Protein AF-A0A809R9C4-F1 (afdb_monomer_lite)

Sequence (124 aa):
MMNPLTDNLGLALQAAPTVAKLKKTTSDLEGVFVKDLISVMRRSIPKTGFGQGYGTEIYDDLFNQAIADSVAKRGTFGFGSMLFRQLAPSAFAQEVQRLAQEATASKTSPSTSDPLNLTPKDNS

Secondary structure (DSSP, 8-state):
---HHHHHHHHHHHHHHHHHHHHHHHHHHHHHHHHHHHHHHHHTS---SSS-SHHHHHHHHHHHHHHHHHHHHHTTTSHHHHHHHHHHHHHHHHHHHHHHHHHHHTT-----------------

pLDDT: mean 77.37, std 16.86, range [38.25, 94.81]

Foldseek 3Di:
DDDPVVVLVVLLVVLVVVLVVLLLVLLLVQLVVQLVVVVVVVVPDDDDVPDDDPVNVVVSNVVSNVSSVVCSVPVVPCRSVVVSVVCSVVSSVVSSVVVVVVVVVVVPDDPDDDDDDDDDDDDD

Radius of gyration: 29.04 Å; chains: 1; bounding box: 50×20×108 Å

Structure (mmCIF, N/CA/C/O backbone):
data_AF-A0A809R9C4-F1
#
_entry.id   AF-A0A809R9C4-F1
#
loop_
_atom_site.group_PDB
_atom_site.id
_atom_site.type_symbol
_atom_site.label_atom_id
_atom_site.label_alt_id
_atom_site.label_comp_id
_atom_site.label_asym_id
_atom_site.label_entity_id
_atom_site.label_seq_id
_atom_site.pdbx_PDB_ins_code
_atom_site.Cartn_x
_atom_site.Cartn_y
_atom_site.Cartn_z
_atom_site.occupancy
_atom_site.B_iso_or_equiv
_atom_site.auth_seq_id
_atom_site.auth_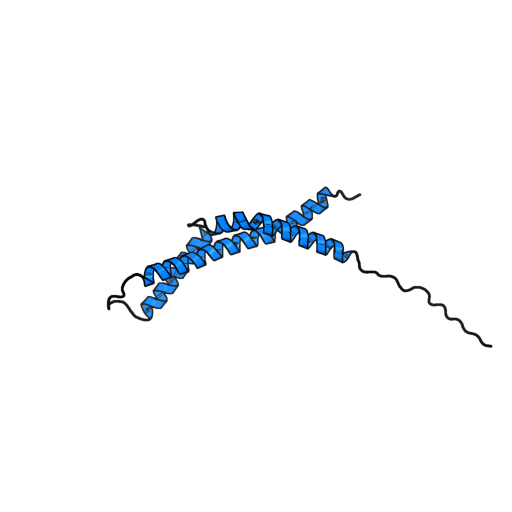comp_id
_atom_site.auth_asym_id
_atom_site.auth_atom_id
_atom_site.pdbx_PDB_model_num
ATOM 1 N N . MET A 1 1 ? -25.981 6.556 37.763 1.00 45.97 1 MET A N 1
ATOM 2 C CA . MET A 1 1 ? -25.897 5.211 37.157 1.00 45.97 1 MET A CA 1
ATOM 3 C C . MET A 1 1 ? -25.511 5.417 35.700 1.00 45.97 1 MET A C 1
ATOM 5 O O . MET A 1 1 ? -26.304 5.990 34.966 1.00 45.97 1 MET A O 1
ATOM 9 N N . MET A 1 2 ? -24.260 5.127 35.332 1.00 48.81 2 MET A N 1
ATOM 10 C CA . MET A 1 2 ? -23.735 5.369 33.979 1.00 48.81 2 MET A CA 1
ATOM 11 C C . MET A 1 2 ? -24.263 4.282 33.035 1.00 48.81 2 MET A C 1
ATOM 13 O O . MET A 1 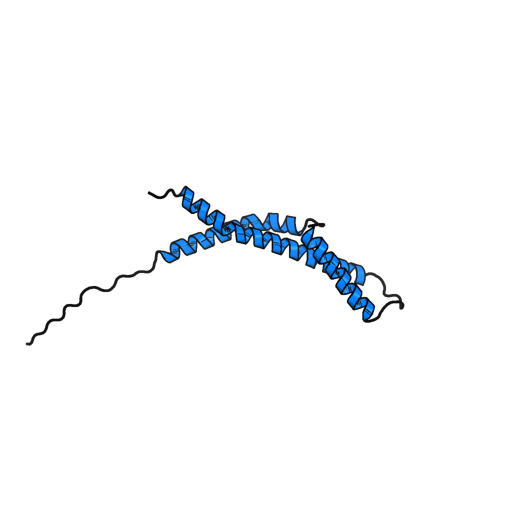2 ? -24.302 3.111 33.408 1.00 48.81 2 MET A O 1
ATOM 17 N N . ASN A 1 3 ? -24.728 4.673 31.852 1.00 55.22 3 ASN A N 1
ATOM 18 C CA . ASN A 1 3 ? -25.428 3.795 30.920 1.00 55.22 3 ASN A CA 1
ATOM 19 C C . ASN A 1 3 ? -24.400 2.948 30.135 1.00 55.22 3 ASN A C 1
ATOM 21 O O . ASN A 1 3 ? -23.495 3.530 29.543 1.00 55.22 3 ASN A O 1
ATOM 25 N N . PRO A 1 4 ? -24.525 1.613 30.025 1.00 60.38 4 PRO A N 1
ATOM 26 C CA . PRO A 1 4 ? -23.564 0.786 29.275 1.00 60.38 4 PRO A CA 1
ATOM 27 C C . PRO A 1 4 ? -23.474 1.157 27.783 1.00 60.38 4 PRO A C 1
ATOM 29 O O . PRO A 1 4 ? -22.505 0.832 27.104 1.00 60.38 4 PRO A O 1
ATOM 32 N N . LEU A 1 5 ? -24.467 1.879 27.256 1.00 54.28 5 LEU A N 1
ATOM 33 C CA . LEU A 1 5 ? -24.463 2.403 25.890 1.00 54.28 5 LEU A CA 1
ATOM 34 C C . LEU A 1 5 ? -23.403 3.498 25.665 1.00 54.28 5 LEU A C 1
ATOM 36 O O . LEU A 1 5 ? -22.880 3.589 24.557 1.00 54.28 5 LEU A O 1
ATOM 40 N N . THR A 1 6 ? -23.051 4.300 26.681 1.00 59.59 6 THR A N 1
ATOM 41 C CA . THR A 1 6 ? -22.035 5.363 26.533 1.00 59.59 6 THR A CA 1
ATOM 42 C C . THR A 1 6 ? -20.609 4.816 26.550 1.00 59.59 6 THR A C 1
ATOM 44 O O . THR A 1 6 ? -19.762 5.322 25.816 1.00 59.59 6 THR A O 1
ATOM 47 N N . ASP A 1 7 ? -20.356 3.742 27.300 1.00 63.75 7 ASP A N 1
ATOM 48 C CA . ASP A 1 7 ? -19.023 3.131 27.395 1.00 63.75 7 ASP A CA 1
ATOM 49 C C . ASP A 1 7 ? -18.632 2.419 26.088 1.00 63.75 7 ASP A C 1
ATOM 51 O O . ASP A 1 7 ? -17.511 2.562 25.600 1.00 63.75 7 ASP A O 1
ATOM 55 N N . ASN A 1 8 ? -19.586 1.736 25.447 1.00 62.72 8 ASN A N 1
ATOM 56 C CA . ASN A 1 8 ? -19.356 1.059 24.166 1.00 62.72 8 ASN A CA 1
ATOM 57 C C . ASN A 1 8 ? -19.108 2.044 23.007 1.00 62.72 8 ASN A C 1
ATOM 59 O O . ASN A 1 8 ? -18.282 1.785 22.130 1.00 62.72 8 ASN A O 1
ATOM 63 N N . LEU A 1 9 ? -19.793 3.193 23.011 1.00 71.75 9 LEU A N 1
ATOM 64 C CA . LEU A 1 9 ? -19.592 4.263 22.026 1.00 71.75 9 LEU A CA 1
ATOM 65 C C . LEU A 1 9 ? -18.221 4.937 22.182 1.00 71.75 9 LEU A C 1
ATOM 67 O O . LEU A 1 9 ? -17.577 5.239 21.178 1.00 71.75 9 LEU A O 1
ATOM 71 N N . GLY A 1 10 ? -17.752 5.125 23.421 1.00 78.38 10 GLY A N 1
ATOM 72 C CA . GLY A 1 10 ? -16.423 5.671 23.708 1.00 78.38 10 GLY A CA 1
ATOM 73 C C . GLY A 1 10 ? -15.290 4.777 23.198 1.00 78.38 10 GLY A C 1
ATOM 74 O O . GLY A 1 10 ? -14.383 5.261 22.520 1.00 78.38 10 GLY A O 1
ATOM 75 N N . LEU A 1 11 ? -15.381 3.463 23.437 1.00 77.94 11 LEU A N 1
ATOM 76 C CA . LEU A 1 11 ? -14.400 2.490 22.937 1.00 77.94 11 LEU A CA 1
ATOM 77 C C . LEU A 1 11 ? -14.381 2.420 21.403 1.00 77.94 11 LEU A C 1
ATOM 79 O O . LEU A 1 11 ? -13.309 2.389 20.797 1.00 77.94 11 LEU A O 1
ATOM 83 N N . ALA A 1 12 ? -15.553 2.444 20.762 1.00 75.31 12 ALA A N 1
ATOM 84 C CA . ALA A 1 12 ? -15.648 2.467 19.303 1.00 75.31 12 ALA A CA 1
ATOM 85 C C . ALA A 1 12 ? -14.995 3.724 18.699 1.00 75.31 12 ALA A C 1
ATOM 87 O O . ALA A 1 12 ? -14.300 3.635 17.684 1.00 75.31 12 ALA A O 1
ATOM 88 N N . LEU A 1 13 ? -15.167 4.886 19.340 1.00 81.12 13 LEU A N 1
ATOM 89 C CA . LEU A 1 13 ? -14.523 6.135 18.927 1.00 81.12 13 LEU A CA 1
ATOM 90 C C . LEU A 1 13 ? -12.994 6.051 19.048 1.00 81.12 13 LEU A C 1
ATOM 92 O O . LEU A 1 13 ? -12.269 6.555 18.192 1.00 81.12 13 LEU A O 1
ATOM 96 N N . GLN A 1 14 ? -12.504 5.374 20.087 1.00 82.62 14 GLN A N 1
ATOM 97 C CA . GLN A 1 14 ? -11.078 5.209 20.353 1.00 82.62 14 GLN A CA 1
ATOM 98 C C . GLN A 1 14 ? -10.399 4.193 19.419 1.00 82.62 14 GLN A C 1
ATOM 100 O O . GLN A 1 14 ? -9.204 4.313 19.164 1.00 82.62 14 GLN A O 1
ATOM 105 N N . ALA A 1 15 ? -11.159 3.268 18.826 1.00 84.25 15 ALA A N 1
ATOM 106 C CA . ALA A 1 15 ? -10.683 2.364 17.776 1.00 84.25 15 ALA A CA 1
ATOM 107 C C . ALA A 1 15 ? -10.654 3.005 16.366 1.00 84.25 15 ALA A C 1
ATOM 109 O O . ALA A 1 15 ? -10.013 2.478 15.450 1.00 84.25 15 ALA A O 1
ATOM 110 N N . ALA A 1 16 ? -11.310 4.155 16.163 1.00 84.56 16 ALA A N 1
ATOM 111 C CA . ALA A 1 16 ? -11.380 4.828 14.861 1.00 84.56 16 ALA A CA 1
ATOM 112 C C . ALA A 1 16 ? -10.007 5.228 14.261 1.00 84.56 16 ALA A C 1
ATOM 114 O O . ALA A 1 16 ? -9.808 5.019 13.057 1.00 84.56 16 ALA A O 1
ATOM 115 N N . PRO A 1 17 ? -9.025 5.738 15.036 1.00 90.19 17 PRO A N 1
ATOM 116 C CA . PRO A 1 17 ? -7.687 6.045 14.525 1.00 90.19 17 PRO A CA 1
ATOM 117 C C . PRO A 1 17 ? -6.963 4.820 13.954 1.00 90.19 17 PRO A C 1
ATOM 119 O O . PRO A 1 17 ? -6.269 4.930 12.942 1.00 90.19 17 PRO A O 1
ATOM 122 N N . THR A 1 18 ? -7.154 3.642 14.553 1.00 89.25 18 THR A N 1
ATOM 123 C CA . THR A 1 18 ? -6.551 2.382 14.093 1.00 89.25 18 THR A CA 1
ATOM 124 C C . THR A 1 18 ? -7.076 1.992 12.715 1.00 89.25 18 THR A C 1
ATOM 126 O O . THR A 1 18 ? -6.295 1.674 11.816 1.00 89.25 18 THR A O 1
ATOM 129 N N . VAL A 1 19 ? -8.388 2.114 12.499 1.00 90.44 19 VAL A N 1
ATOM 130 C CA . VAL A 1 19 ? -9.009 1.869 11.188 1.00 90.44 19 VAL A CA 1
ATOM 131 C C . VAL A 1 19 ? -8.529 2.890 10.149 1.00 90.44 19 VAL A C 1
ATOM 133 O O . VAL A 1 19 ? -8.214 2.521 9.016 1.00 90.44 19 VAL A O 1
ATOM 136 N N . ALA A 1 20 ? -8.399 4.166 10.525 1.00 90.88 20 ALA A N 1
ATOM 137 C CA . ALA A 1 20 ? -7.868 5.198 9.633 1.00 90.88 20 ALA A CA 1
ATOM 138 C C . ALA A 1 20 ? -6.407 4.926 9.227 1.00 90.88 20 ALA A C 1
ATOM 140 O O . ALA A 1 20 ? -6.051 5.057 8.053 1.00 90.88 20 ALA A O 1
ATOM 141 N N . LYS A 1 21 ? -5.570 4.482 10.174 1.00 93.50 21 LYS A N 1
ATOM 142 C CA . LYS A 1 21 ? -4.184 4.077 9.906 1.00 93.50 21 LYS A CA 1
ATOM 143 C C . LYS A 1 21 ? -4.126 2.873 8.967 1.00 93.50 21 LYS A C 1
ATOM 145 O O . LYS A 1 21 ? -3.360 2.900 8.009 1.00 93.50 21 LYS A O 1
ATOM 150 N N . LEU A 1 22 ? -4.977 1.869 9.182 1.00 93.06 22 LEU A N 1
ATOM 151 C CA . LEU A 1 22 ? -5.062 0.694 8.313 1.00 93.06 22 LEU A CA 1
ATOM 152 C C . LEU A 1 22 ? -5.417 1.074 6.868 1.00 93.06 22 LEU A C 1
ATOM 154 O O . LEU A 1 22 ? -4.817 0.556 5.925 1.00 93.06 22 LEU A O 1
ATOM 158 N N . LYS A 1 23 ? -6.348 2.019 6.681 1.00 92.00 23 LYS A N 1
ATOM 159 C CA . LYS A 1 23 ? -6.693 2.550 5.354 1.00 92.00 23 LYS A CA 1
ATOM 160 C C . LYS A 1 23 ? -5.488 3.192 4.667 1.00 92.00 23 LYS A C 1
ATOM 162 O O . LYS A 1 23 ? -5.257 2.956 3.488 1.00 92.00 23 LYS A O 1
ATOM 167 N N . LYS A 1 24 ? -4.703 3.983 5.402 1.00 92.25 24 LYS A N 1
ATOM 168 C CA . LYS A 1 24 ? -3.486 4.600 4.864 1.00 92.25 24 LYS A CA 1
ATOM 169 C C . LYS A 1 24 ? -2.462 3.536 4.458 1.00 92.25 24 LYS A C 1
ATOM 171 O O . LYS A 1 24 ? -2.014 3.536 3.321 1.00 92.25 24 LYS A O 1
ATOM 176 N N . THR A 1 25 ? -2.159 2.593 5.348 1.00 94.00 25 THR A N 1
ATOM 177 C CA . THR A 1 25 ? -1.163 1.541 5.093 1.00 94.00 25 THR A CA 1
ATOM 178 C C . THR A 1 25 ? -1.532 0.656 3.903 1.00 94.00 25 THR A C 1
ATOM 180 O O . THR A 1 25 ? -0.668 0.315 3.101 1.00 94.00 25 THR A O 1
ATOM 183 N N . THR A 1 26 ? -2.809 0.302 3.755 1.00 93.31 26 THR A N 1
ATOM 184 C CA . THR A 1 26 ? -3.281 -0.484 2.601 1.00 93.31 26 THR A CA 1
ATOM 185 C C . THR A 1 26 ? -3.200 0.298 1.283 1.00 93.31 26 THR A C 1
ATOM 187 O O . THR A 1 26 ? -2.880 -0.296 0.257 1.00 93.31 26 THR A O 1
ATOM 190 N N . SER A 1 27 ? -3.405 1.620 1.310 1.00 90.50 27 SER A N 1
ATOM 191 C CA . SER A 1 27 ? -3.182 2.520 0.163 1.00 90.50 27 SER A CA 1
ATOM 192 C C . SER A 1 27 ? -1.699 2.640 -0.205 1.00 90.50 27 SER A C 1
ATOM 194 O O . SER A 1 27 ? -1.332 2.575 -1.375 1.00 90.50 27 SER A O 1
ATOM 196 N N . ASP A 1 28 ? -0.827 2.774 0.796 1.00 90.81 28 ASP A N 1
ATOM 197 C CA . ASP A 1 28 ? 0.621 2.876 0.587 1.00 90.81 28 ASP A CA 1
ATOM 198 C C . ASP A 1 28 ? 1.189 1.560 0.011 1.00 90.81 28 ASP A C 1
ATOM 200 O O . ASP A 1 28 ? 2.034 1.581 -0.884 1.00 90.81 28 ASP A O 1
ATOM 204 N N . LEU A 1 29 ? 0.669 0.407 0.455 1.00 92.56 29 LEU A N 1
ATOM 205 C CA . LEU A 1 29 ? 1.027 -0.912 -0.080 1.00 92.56 29 LEU A CA 1
ATOM 206 C C . LEU A 1 29 ? 0.646 -1.056 -1.560 1.00 92.56 29 LEU A C 1
ATOM 208 O O . LEU A 1 29 ? 1.425 -1.595 -2.343 1.00 92.56 29 LEU A O 1
ATOM 212 N N . GLU A 1 30 ? -0.507 -0.530 -1.974 1.00 90.62 30 GLU A N 1
ATOM 213 C CA . GLU A 1 30 ? -0.880 -0.495 -3.393 1.00 90.62 30 GLU A CA 1
ATOM 214 C C . GLU A 1 30 ? 0.148 0.284 -4.233 1.00 90.62 30 GLU A C 1
ATOM 216 O O . GLU A 1 30 ? 0.527 -0.171 -5.313 1.00 90.62 30 GLU A O 1
ATOM 221 N N . GLY A 1 31 ? 0.661 1.409 -3.722 1.00 90.00 31 GLY A N 1
ATOM 222 C CA . GLY A 1 31 ? 1.721 2.176 -4.383 1.00 90.00 31 GLY A CA 1
ATOM 223 C C . GLY A 1 31 ? 3.013 1.372 -4.567 1.00 90.00 31 GLY A C 1
ATOM 224 O O . GLY A 1 31 ? 3.570 1.340 -5.666 1.00 9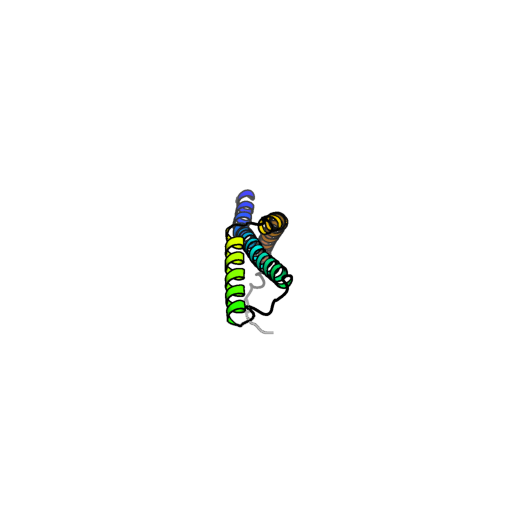0.00 31 GLY A O 1
ATOM 225 N N . VAL A 1 32 ? 3.461 0.673 -3.517 1.00 89.94 32 VAL A N 1
ATOM 226 C CA . VAL A 1 32 ? 4.652 -0.196 -3.576 1.00 89.94 32 VAL A CA 1
ATOM 227 C C . VAL A 1 32 ? 4.450 -1.343 -4.564 1.00 89.94 32 VAL A C 1
ATOM 229 O O . VAL A 1 32 ? 5.309 -1.589 -5.406 1.00 89.94 32 VAL A O 1
ATOM 232 N N . PHE A 1 33 ? 3.292 -2.000 -4.529 1.00 91.38 33 PHE A N 1
ATOM 233 C CA . PHE A 1 33 ? 2.989 -3.095 -5.445 1.00 91.38 33 PHE A CA 1
ATOM 234 C 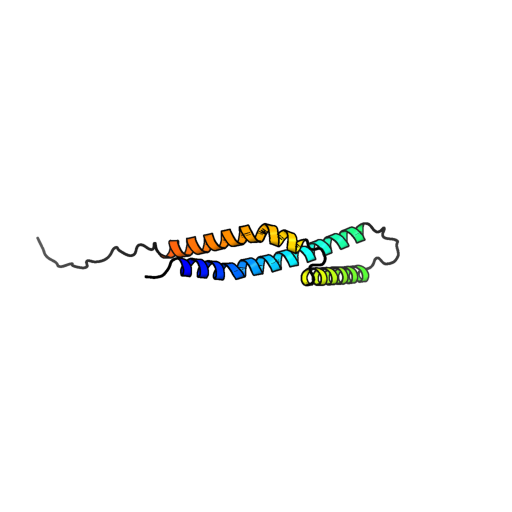C . PHE A 1 33 ? 3.020 -2.649 -6.913 1.00 91.38 33 PHE A C 1
ATOM 236 O O . PHE A 1 33 ? 3.570 -3.344 -7.766 1.00 91.38 33 PHE A O 1
ATOM 243 N N . VAL A 1 34 ? 2.477 -1.468 -7.222 1.00 90.44 34 VAL A N 1
ATOM 244 C CA . VAL A 1 34 ? 2.525 -0.934 -8.589 1.00 90.44 34 VAL A CA 1
ATOM 245 C C . VAL A 1 34 ? 3.945 -0.575 -9.011 1.00 90.44 34 VAL A C 1
ATOM 247 O O . VAL A 1 34 ? 4.314 -0.822 -10.160 1.00 90.44 34 VAL A O 1
ATOM 250 N N . LYS A 1 35 ? 4.762 -0.043 -8.096 1.00 89.00 35 LYS A N 1
ATOM 251 C CA . LYS A 1 35 ? 6.189 0.186 -8.353 1.00 89.00 35 LYS A CA 1
ATOM 252 C C . LYS A 1 35 ? 6.878 -1.106 -8.800 1.00 89.00 35 LYS A C 1
ATOM 254 O O . LYS A 1 35 ? 7.580 -1.113 -9.813 1.00 89.00 35 LYS A O 1
ATOM 259 N N . ASP A 1 36 ? 6.632 -2.196 -8.079 1.00 90.19 36 ASP A N 1
ATOM 260 C CA . ASP A 1 36 ? 7.198 -3.508 -8.390 1.00 90.19 36 ASP A CA 1
ATOM 261 C C . ASP A 1 36 ? 6.658 -4.062 -9.711 1.00 90.19 36 ASP A C 1
ATOM 263 O O . ASP A 1 36 ? 7.432 -4.556 -10.533 1.00 90.19 36 ASP A O 1
ATOM 267 N N . LEU A 1 37 ? 5.357 -3.909 -9.971 1.00 90.88 37 LEU A N 1
ATOM 268 C CA . LEU A 1 37 ? 4.734 -4.317 -11.229 1.00 90.88 37 LEU A CA 1
ATOM 269 C C . LEU A 1 37 ? 5.400 -3.634 -12.432 1.00 90.88 37 LEU A C 1
ATOM 271 O O . LEU A 1 37 ? 5.789 -4.306 -13.387 1.00 90.88 37 LEU A O 1
ATOM 275 N N . ILE A 1 38 ? 5.583 -2.313 -12.370 1.00 89.19 38 ILE A N 1
ATOM 276 C CA . ILE A 1 38 ? 6.224 -1.535 -13.440 1.00 89.19 38 ILE A CA 1
ATOM 277 C C . ILE A 1 38 ? 7.691 -1.942 -13.599 1.00 89.19 38 ILE A C 1
ATOM 279 O O . ILE A 1 38 ? 8.174 -2.095 -14.722 1.00 89.19 38 ILE A O 1
ATOM 283 N N . SER A 1 39 ? 8.393 -2.185 -12.490 1.00 88.19 39 SER A N 1
ATOM 284 C CA . SER A 1 39 ? 9.774 -2.678 -12.507 1.00 88.19 39 SER A CA 1
ATOM 285 C C . SER A 1 39 ? 9.888 -4.023 -13.236 1.00 88.19 39 SER A C 1
ATOM 287 O O . SER A 1 39 ? 10.747 -4.190 -14.106 1.00 88.19 39 SER A O 1
ATOM 289 N N . VAL A 1 40 ? 8.983 -4.968 -12.957 1.00 90.69 40 VAL A N 1
ATOM 290 C CA . VAL A 1 40 ? 8.928 -6.271 -13.641 1.00 90.69 40 VAL A CA 1
ATOM 291 C C . VAL A 1 40 ? 8.573 -6.111 -15.122 1.00 90.69 40 VAL A C 1
ATOM 293 O O . VAL A 1 40 ? 9.237 -6.710 -15.969 1.00 90.69 40 VAL A O 1
ATOM 296 N N . MET A 1 41 ? 7.592 -5.265 -15.454 1.00 89.38 41 MET A N 1
ATOM 297 C CA . MET A 1 41 ? 7.228 -4.961 -16.845 1.00 89.38 41 MET A CA 1
ATOM 298 C C . MET A 1 41 ? 8.389 -4.349 -17.633 1.00 89.38 41 MET A C 1
ATOM 300 O O . MET A 1 41 ? 8.531 -4.624 -18.818 1.00 89.38 41 MET A O 1
ATOM 304 N N . ARG A 1 42 ? 9.245 -3.535 -17.004 1.00 83.31 42 ARG A N 1
ATOM 305 C CA . ARG A 1 42 ? 10.416 -2.973 -17.689 1.00 83.31 42 ARG A CA 1
ATOM 306 C C . ARG A 1 42 ? 11.535 -3.996 -17.850 1.00 83.31 42 ARG A C 1
ATOM 308 O O . ARG A 1 42 ? 12.210 -4.001 -18.875 1.00 83.31 42 ARG A O 1
ATOM 315 N N . ARG A 1 43 ? 11.725 -4.887 -16.869 1.00 85.19 43 ARG A N 1
ATOM 316 C CA . ARG A 1 43 ? 12.704 -5.987 -16.955 1.00 85.19 43 ARG A CA 1
ATOM 317 C C . ARG A 1 43 ? 12.404 -6.965 -18.091 1.00 85.19 43 ARG A C 1
ATOM 319 O O . ARG A 1 43 ? 13.339 -7.595 -18.576 1.00 85.19 43 ARG A O 1
ATOM 326 N N . SER A 1 44 ? 11.145 -7.097 -18.513 1.00 86.62 44 SER A N 1
ATOM 327 C CA . SER A 1 44 ? 10.774 -7.958 -19.642 1.00 86.62 44 SER A CA 1
ATOM 328 C C . SER A 1 44 ? 11.064 -7.340 -21.017 1.00 86.62 44 SER A C 1
ATOM 330 O O . SER A 1 44 ? 11.016 -8.056 -22.017 1.00 86.62 44 SER A O 1
ATOM 332 N N . ILE A 1 45 ? 11.410 -6.047 -21.090 1.00 83.19 45 ILE A N 1
ATOM 333 C CA . ILE A 1 45 ? 11.799 -5.380 -22.338 1.00 83.19 45 ILE A CA 1
ATOM 334 C C . ILE A 1 45 ? 13.279 -5.698 -22.627 1.00 83.19 45 ILE A C 1
ATOM 336 O O . ILE A 1 45 ? 14.140 -5.383 -21.798 1.00 83.19 45 ILE A O 1
ATOM 340 N N . PRO A 1 46 ? 13.616 -6.303 -23.787 1.00 77.88 46 PRO A N 1
ATOM 341 C CA . PRO A 1 46 ? 14.997 -6.606 -24.145 1.00 77.88 46 PRO A CA 1
ATOM 342 C C . PRO A 1 46 ? 15.838 -5.333 -24.165 1.00 77.88 46 PRO A C 1
ATOM 344 O O . PRO A 1 46 ? 15.514 -4.369 -24.861 1.00 77.88 46 PRO A O 1
ATOM 347 N N . LYS A 1 47 ? 16.947 -5.327 -23.422 1.00 70.94 47 LYS A N 1
ATOM 348 C CA . LYS A 1 47 ? 17.842 -4.174 -23.405 1.00 70.94 47 LYS A CA 1
ATOM 349 C C . LYS A 1 47 ? 18.662 -4.137 -24.698 1.00 70.94 47 LYS A C 1
ATOM 351 O O . LYS A 1 47 ? 19.709 -4.771 -24.797 1.00 70.94 47 LYS A O 1
ATOM 356 N N . THR A 1 48 ? 18.198 -3.397 -25.700 1.00 67.12 48 THR A N 1
ATOM 357 C CA . THR A 1 48 ? 19.013 -3.055 -26.875 1.00 67.12 48 THR A CA 1
ATOM 358 C C . THR A 1 48 ? 20.127 -2.094 -26.447 1.00 67.12 48 THR A C 1
ATOM 360 O O . THR A 1 48 ? 19.911 -1.280 -25.556 1.00 67.12 48 THR A O 1
ATOM 363 N N . GLY A 1 49 ? 21.325 -2.174 -27.036 1.00 64.00 49 GLY A N 1
ATOM 364 C CA . GLY A 1 49 ? 22.546 -1.483 -26.568 1.00 64.00 49 GLY A CA 1
ATOM 365 C C . GLY A 1 49 ? 22.526 0.059 -26.503 1.00 64.00 49 GLY A C 1
ATOM 366 O O . GLY A 1 49 ? 23.550 0.658 -26.199 1.00 64.00 49 GLY A O 1
ATOM 367 N N . PHE A 1 50 ? 21.389 0.708 -26.759 1.00 58.41 50 PHE A N 1
ATOM 368 C CA . PHE A 1 50 ? 21.182 2.151 -26.645 1.00 58.41 50 PHE A CA 1
ATOM 369 C C . PHE A 1 50 ? 20.396 2.461 -25.357 1.00 58.41 50 PHE A C 1
ATOM 371 O O . PHE A 1 50 ? 19.285 1.968 -25.187 1.00 58.41 50 PHE A O 1
ATOM 378 N N . GLY A 1 51 ? 20.956 3.272 -24.450 1.00 61.69 51 GLY A N 1
ATOM 379 C CA . GLY A 1 51 ? 20.238 3.779 -23.265 1.00 61.69 51 GLY A CA 1
ATOM 380 C C . GLY A 1 51 ? 20.550 3.111 -21.918 1.00 61.69 51 GLY A C 1
ATOM 381 O O . GLY A 1 51 ? 19.877 3.406 -20.934 1.00 61.69 51 GLY A O 1
ATOM 382 N N . GLN A 1 52 ? 21.570 2.253 -21.827 1.00 63.56 52 GLN A N 1
ATOM 383 C CA . GLN A 1 52 ? 22.042 1.715 -20.544 1.00 63.56 52 GLN A CA 1
ATOM 384 C C . GLN A 1 52 ? 23.144 2.606 -19.958 1.00 63.56 52 GLN A C 1
ATOM 386 O O . GLN A 1 52 ? 24.301 2.521 -20.359 1.00 63.56 52 GLN A O 1
ATOM 391 N N . GLY A 1 53 ? 22.784 3.468 -19.011 1.00 70.06 53 GLY A N 1
ATOM 392 C CA . GLY A 1 53 ? 23.730 4.271 -18.238 1.00 70.06 53 GLY A CA 1
ATOM 393 C C . GLY A 1 53 ? 23.142 4.663 -16.884 1.00 70.06 53 GLY A C 1
ATOM 394 O O . GLY A 1 53 ? 21.927 4.596 -16.701 1.00 70.06 53 GLY A O 1
ATOM 395 N N . TYR A 1 54 ? 23.992 5.105 -15.951 1.00 72.38 54 TYR A N 1
ATOM 396 C CA . TYR A 1 54 ? 23.586 5.519 -14.597 1.00 72.38 54 TYR A CA 1
ATOM 397 C C . TYR A 1 54 ? 22.450 6.558 -14.587 1.00 72.38 54 TYR A C 1
ATOM 399 O O . TYR A 1 54 ? 21.590 6.528 -13.714 1.00 72.38 54 TYR A O 1
ATOM 407 N N . GLY A 1 55 ? 22.400 7.455 -15.579 1.00 79.56 55 GLY A N 1
ATOM 408 C CA . GLY A 1 55 ? 21.322 8.444 -15.698 1.00 79.56 55 GLY A CA 1
ATOM 409 C C . GLY A 1 55 ? 19.945 7.828 -15.968 1.00 79.56 55 GLY A C 1
ATOM 410 O O . GLY A 1 55 ? 18.946 8.318 -15.446 1.00 79.56 55 GLY A O 1
ATOM 411 N N . THR A 1 56 ? 19.890 6.734 -16.732 1.00 81.56 56 THR A N 1
ATOM 412 C CA . THR A 1 56 ? 18.640 6.022 -17.028 1.00 81.56 56 THR A CA 1
ATOM 413 C C . THR A 1 56 ? 18.081 5.370 -15.770 1.00 81.56 56 THR A C 1
ATOM 415 O O . THR A 1 56 ? 16.891 5.484 -15.521 1.00 81.56 56 THR A O 1
ATOM 418 N N . GLU A 1 57 ? 18.933 4.762 -14.941 1.00 82.38 57 GLU A N 1
ATOM 419 C CA . GLU A 1 57 ? 18.525 4.094 -13.696 1.00 82.38 57 GLU A CA 1
ATOM 420 C C . GLU A 1 57 ? 17.947 5.076 -12.664 1.00 82.38 57 GLU A C 1
ATOM 422 O O . GLU A 1 57 ? 16.900 4.816 -12.077 1.00 82.38 57 GLU A O 1
ATOM 427 N N . ILE A 1 58 ? 18.560 6.254 -12.513 1.00 86.75 58 ILE A N 1
ATOM 428 C CA . ILE A 1 58 ? 18.028 7.302 -11.630 1.00 86.75 58 ILE A CA 1
ATOM 429 C C . ILE A 1 58 ? 16.698 7.858 -12.153 1.00 86.75 58 ILE A C 1
ATOM 431 O O . ILE A 1 58 ? 15.762 8.050 -11.374 1.00 86.75 58 ILE A O 1
ATOM 435 N N . TYR A 1 59 ? 16.591 8.114 -13.462 1.00 87.94 59 TYR A N 1
ATOM 436 C CA . TYR A 1 59 ? 15.330 8.548 -14.074 1.00 87.94 59 TYR A CA 1
ATOM 437 C C . TYR A 1 59 ? 14.222 7.521 -13.843 1.00 87.94 59 TYR A C 1
ATOM 439 O O . TYR A 1 59 ? 13.113 7.861 -13.441 1.00 87.94 59 TYR A O 1
ATOM 447 N N . ASP A 1 60 ? 14.554 6.261 -14.075 1.00 87.19 60 ASP A N 1
ATOM 448 C CA . ASP A 1 60 ? 13.686 5.115 -13.917 1.00 87.19 60 ASP A CA 1
ATOM 449 C C . ASP A 1 60 ? 13.148 4.982 -12.487 1.00 87.19 60 ASP A C 1
ATOM 451 O O . ASP A 1 60 ? 11.955 4.740 -12.294 1.00 87.19 60 ASP A O 1
ATOM 455 N N . ASP A 1 61 ? 14.005 5.163 -11.485 1.00 87.69 61 ASP A N 1
ATOM 456 C CA . ASP A 1 61 ? 13.605 5.127 -10.080 1.00 87.69 61 ASP A CA 1
ATOM 457 C C . ASP A 1 61 ? 12.703 6.304 -9.711 1.00 87.69 61 ASP A C 1
ATOM 459 O O . ASP A 1 61 ? 11.673 6.108 -9.058 1.00 87.69 61 ASP A O 1
ATOM 463 N N . LEU A 1 62 ? 13.036 7.515 -10.173 1.00 91.25 62 LEU A N 1
ATOM 464 C CA . LEU A 1 62 ? 12.202 8.704 -9.977 1.00 91.25 62 LEU A CA 1
ATOM 465 C C . LEU A 1 62 ? 10.831 8.549 -10.646 1.00 91.25 62 LEU A C 1
ATOM 467 O O . LEU A 1 62 ? 9.808 8.887 -10.049 1.00 91.25 62 LEU A O 1
ATOM 471 N N . PHE A 1 63 ? 10.797 8.005 -11.861 1.00 90.38 63 PHE A N 1
ATOM 472 C CA . PHE A 1 63 ? 9.571 7.739 -12.606 1.00 90.38 63 PHE A CA 1
ATOM 473 C C . PHE A 1 63 ? 8.690 6.716 -11.883 1.00 90.38 63 PHE A C 1
ATOM 475 O O . PHE A 1 63 ? 7.508 6.969 -11.632 1.00 90.38 63 PHE A O 1
ATOM 482 N N . ASN A 1 64 ? 9.279 5.590 -11.479 1.00 88.50 64 ASN A N 1
ATOM 483 C CA . ASN A 1 64 ? 8.583 4.542 -10.740 1.00 88.50 64 ASN A CA 1
ATOM 484 C C . ASN A 1 64 ? 8.033 5.068 -9.403 1.00 88.50 64 ASN A C 1
ATOM 486 O O . ASN A 1 64 ? 6.896 4.761 -9.040 1.00 88.50 64 ASN A O 1
ATOM 490 N N . GLN A 1 65 ? 8.803 5.901 -8.693 1.00 89.88 65 GLN A N 1
ATOM 491 C CA . GLN A 1 65 ? 8.372 6.527 -7.442 1.00 89.88 65 GLN A CA 1
ATOM 492 C C . GLN A 1 65 ? 7.206 7.505 -7.657 1.00 89.88 65 GLN A C 1
ATOM 494 O O . GLN A 1 65 ? 6.231 7.467 -6.910 1.00 89.88 65 GLN A O 1
ATOM 499 N N . ALA A 1 66 ? 7.256 8.337 -8.702 1.00 90.06 66 ALA A N 1
ATOM 500 C CA . ALA A 1 66 ? 6.180 9.276 -9.015 1.00 90.06 66 ALA A CA 1
ATOM 501 C C . ALA A 1 66 ? 4.856 8.560 -9.330 1.00 90.06 66 ALA A C 1
ATOM 503 O O . ALA A 1 66 ? 3.782 9.015 -8.920 1.00 90.06 66 ALA A O 1
ATOM 504 N N . ILE A 1 67 ? 4.920 7.420 -10.027 1.00 88.12 67 ILE A N 1
ATOM 505 C CA . ILE A 1 67 ? 3.734 6.597 -10.273 1.00 88.12 67 ILE A CA 1
ATOM 506 C C . ILE A 1 67 ? 3.231 5.966 -8.974 1.00 88.12 67 ILE A C 1
ATOM 508 O O . ILE A 1 67 ? 2.031 6.048 -8.710 1.00 88.12 67 ILE A O 1
ATOM 512 N N . ALA A 1 68 ? 4.116 5.396 -8.152 1.00 87.88 68 ALA A N 1
ATOM 513 C CA . ALA A 1 68 ? 3.749 4.810 -6.862 1.00 87.88 68 ALA A CA 1
ATOM 514 C C . ALA A 1 68 ? 3.001 5.817 -5.971 1.00 87.88 68 ALA A C 1
ATOM 516 O O . ALA A 1 68 ? 1.919 5.514 -5.466 1.00 87.88 68 ALA A O 1
ATOM 517 N N . ASP A 1 69 ? 3.514 7.045 -5.865 1.00 87.25 69 ASP A N 1
ATOM 518 C CA . ASP A 1 69 ? 2.897 8.121 -5.084 1.00 87.25 69 ASP A CA 1
ATOM 519 C C . ASP A 1 69 ? 1.543 8.560 -5.667 1.00 87.25 69 ASP A C 1
ATOM 521 O O . ASP A 1 69 ? 0.594 8.841 -4.929 1.00 87.25 69 ASP A O 1
ATOM 525 N N . SER A 1 70 ? 1.434 8.634 -6.998 1.00 87.81 70 SER A N 1
ATOM 526 C CA . SER A 1 70 ? 0.182 8.963 -7.692 1.00 87.81 70 SER A CA 1
ATOM 527 C C . SER A 1 70 ? -0.890 7.902 -7.439 1.00 87.81 70 SER A C 1
ATOM 529 O O . SER A 1 70 ? -2.038 8.238 -7.135 1.00 87.81 70 SER A O 1
ATOM 531 N N . VAL A 1 71 ? -0.508 6.625 -7.499 1.00 86.06 71 VAL A N 1
ATOM 532 C CA . VAL A 1 71 ? -1.396 5.493 -7.225 1.00 86.06 71 VAL A CA 1
ATOM 533 C C . VAL A 1 71 ? -1.816 5.473 -5.764 1.00 86.06 71 VAL A C 1
ATOM 535 O O . VAL A 1 71 ? -3.013 5.406 -5.508 1.00 86.06 71 VAL A O 1
ATOM 538 N N . ALA A 1 72 ? -0.884 5.612 -4.819 1.00 84.38 72 ALA A N 1
ATOM 539 C CA . ALA A 1 72 ? -1.202 5.615 -3.392 1.00 84.38 72 ALA A CA 1
ATOM 540 C C . ALA A 1 72 ? -2.174 6.747 -3.011 1.00 84.38 72 ALA A C 1
ATOM 542 O O . ALA A 1 72 ? -2.998 6.577 -2.113 1.00 84.38 72 ALA A O 1
ATOM 543 N N . LYS A 1 73 ? -2.116 7.895 -3.705 1.00 84.00 73 LYS A N 1
ATOM 544 C CA . LYS A 1 73 ? -3.040 9.026 -3.496 1.00 84.00 73 LYS A CA 1
ATOM 545 C C . LYS A 1 73 ? -4.398 8.840 -4.171 1.00 84.00 73 LYS A C 1
ATOM 547 O O . LYS A 1 73 ? -5.402 9.292 -3.626 1.00 84.00 73 LYS A O 1
ATOM 552 N N . ARG A 1 74 ? -4.431 8.259 -5.374 1.00 81.75 74 ARG A N 1
ATOM 553 C CA . ARG A 1 74 ? -5.651 8.158 -6.198 1.00 81.75 74 ARG A CA 1
ATOM 554 C C . ARG A 1 74 ? -6.412 6.845 -6.010 1.00 81.75 74 ARG A C 1
ATOM 556 O O . ARG A 1 74 ? -7.605 6.819 -6.287 1.00 81.75 74 ARG A O 1
ATOM 563 N N . GLY A 1 75 ? -5.753 5.781 -5.552 1.00 76.44 75 GLY A N 1
ATOM 564 C CA . GLY A 1 75 ? -6.330 4.439 -5.454 1.00 76.44 75 GLY A CA 1
ATOM 565 C C . GLY A 1 75 ? -6.678 3.842 -6.821 1.00 76.44 75 GLY A C 1
ATOM 566 O O . GLY A 1 75 ? -7.742 3.251 -6.978 1.00 76.44 75 GLY A O 1
ATOM 567 N N . THR A 1 76 ? -5.823 4.050 -7.830 1.00 73.81 76 THR A N 1
ATOM 568 C CA . THR A 1 76 ? -6.126 3.768 -9.248 1.00 73.81 76 THR A CA 1
ATOM 569 C C . THR A 1 76 ? -6.491 2.307 -9.530 1.00 73.81 76 THR A C 1
ATOM 571 O O . THR A 1 76 ? -7.323 2.053 -10.397 1.00 73.81 76 THR A O 1
ATOM 574 N N . PHE A 1 77 ? -5.880 1.347 -8.827 1.00 81.19 77 PHE A N 1
ATOM 575 C CA . PHE A 1 77 ? -6.076 -0.084 -9.089 1.00 81.19 77 PHE A CA 1
ATOM 576 C C . PHE A 1 77 ? -7.116 -0.735 -8.164 1.00 81.19 77 PHE A C 1
ATOM 578 O O . PHE A 1 77 ? -7.559 -1.852 -8.424 1.00 81.19 77 PHE A O 1
ATOM 585 N N . GLY A 1 78 ? -7.547 -0.042 -7.106 1.00 85.62 78 GLY A N 1
ATOM 586 C CA . GLY A 1 78 ? -8.558 -0.511 -6.159 1.00 85.62 78 GLY A CA 1
ATOM 587 C C . GLY A 1 78 ? -8.112 -1.659 -5.244 1.00 85.62 78 GLY A C 1
ATOM 588 O O . GLY A 1 78 ? -8.904 -2.105 -4.410 1.00 85.62 78 GLY A O 1
ATOM 589 N N . PHE A 1 79 ? -6.862 -2.121 -5.335 1.00 87.88 79 PHE A N 1
ATOM 590 C CA . PHE A 1 79 ? -6.372 -3.258 -4.554 1.00 87.88 79 PHE A CA 1
ATOM 591 C C . PHE A 1 79 ? -6.207 -2.896 -3.075 1.00 87.88 79 PHE A C 1
ATOM 593 O O . PHE A 1 79 ? -6.661 -3.637 -2.202 1.00 87.88 79 PHE A O 1
ATOM 600 N N . GLY A 1 80 ? -5.661 -1.711 -2.778 1.00 89.88 80 GLY A N 1
ATOM 601 C CA . GLY A 1 80 ? -5.553 -1.221 -1.400 1.00 89.88 80 GLY A CA 1
ATOM 602 C C . GLY A 1 80 ? -6.925 -1.098 -0.730 1.00 89.88 80 GLY A C 1
ATOM 603 O O . GLY A 1 80 ? -7.117 -1.505 0.415 1.00 89.88 80 GLY A O 1
ATOM 604 N N . SER A 1 81 ? -7.927 -0.642 -1.488 1.00 90.62 81 SER A N 1
ATOM 605 C CA . SER A 1 81 ? -9.316 -0.569 -1.020 1.00 90.62 81 SER A CA 1
ATOM 606 C C . SER A 1 81 ? -9.929 -1.948 -0.770 1.00 90.62 81 SER A C 1
ATOM 608 O O . SER A 1 81 ? -10.651 -2.121 0.212 1.00 90.62 81 SER A O 1
ATOM 610 N N . MET A 1 82 ? -9.641 -2.934 -1.624 1.00 93.31 82 MET A N 1
ATOM 611 C CA . MET A 1 82 ? -10.086 -4.316 -1.432 1.00 93.31 82 MET A CA 1
ATOM 612 C C . MET A 1 82 ? -9.498 -4.914 -0.150 1.00 93.31 82 MET A C 1
ATOM 614 O O . MET A 1 82 ? -10.254 -5.430 0.676 1.00 93.31 82 MET A O 1
ATOM 618 N N . LEU A 1 83 ? -8.183 -4.776 0.056 1.00 93.06 83 LEU A N 1
ATOM 619 C CA . LEU A 1 83 ? -7.514 -5.239 1.273 1.00 93.06 83 LEU A CA 1
ATOM 620 C C . LEU A 1 83 ? -8.072 -4.555 2.518 1.00 93.06 83 LEU A C 1
ATOM 622 O O . LEU A 1 83 ? -8.403 -5.222 3.497 1.00 93.06 83 LEU A O 1
ATOM 626 N N . PHE A 1 84 ? -8.247 -3.233 2.476 1.00 94.75 84 PHE A N 1
ATOM 627 C CA . PHE A 1 84 ? -8.863 -2.499 3.576 1.00 94.75 84 PHE A CA 1
ATOM 628 C C . PHE A 1 84 ? -10.241 -3.067 3.926 1.00 94.75 84 PHE A C 1
ATOM 630 O O . PHE A 1 84 ? -10.533 -3.309 5.093 1.00 94.75 84 PHE A O 1
ATOM 637 N N . ARG A 1 85 ? -11.080 -3.332 2.921 1.00 94.56 85 ARG A N 1
ATOM 638 C CA . ARG A 1 85 ? -12.445 -3.835 3.120 1.00 94.56 85 ARG A CA 1
ATOM 639 C C . ARG A 1 85 ? -12.477 -5.228 3.751 1.00 94.56 85 ARG A C 1
ATOM 641 O O . ARG A 1 85 ? -13.413 -5.530 4.484 1.00 94.56 85 ARG A O 1
ATOM 648 N N . GLN A 1 86 ? -11.460 -6.046 3.486 1.00 94.81 86 GLN A N 1
ATOM 649 C CA . GLN A 1 86 ? -11.312 -7.378 4.072 1.00 94.81 86 GLN A CA 1
ATOM 650 C C . GLN A 1 86 ? -10.749 -7.33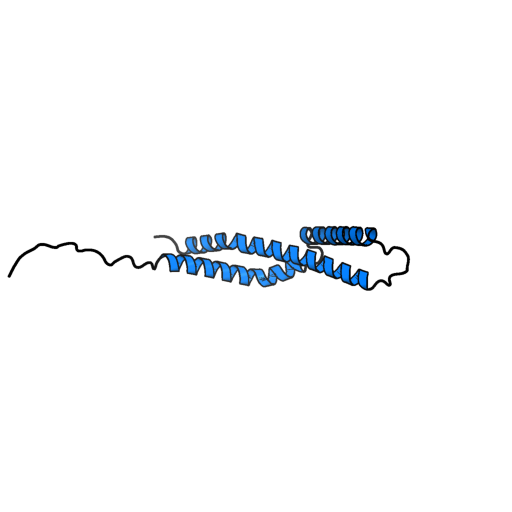1 5.500 1.00 94.81 86 GLN A C 1
ATOM 652 O O . GLN A 1 86 ? -11.214 -8.071 6.362 1.00 94.81 86 GLN A O 1
ATOM 657 N N . LEU A 1 87 ? -9.774 -6.457 5.771 1.00 93.81 87 LEU A N 1
ATOM 658 C CA . LEU A 1 87 ? -9.067 -6.428 7.056 1.00 93.81 87 LEU A CA 1
ATOM 659 C C . LEU A 1 87 ? -9.727 -5.513 8.098 1.00 93.81 87 LEU A C 1
ATOM 661 O O . LEU A 1 87 ? -9.631 -5.789 9.295 1.00 93.81 87 LEU A O 1
ATOM 665 N N . ALA A 1 88 ? -10.400 -4.438 7.677 1.00 93.75 88 ALA A N 1
ATOM 666 C CA . ALA A 1 88 ? -10.956 -3.434 8.583 1.00 93.75 88 ALA A CA 1
ATOM 667 C C . ALA A 1 88 ? -11.927 -4.000 9.636 1.00 93.75 88 ALA A C 1
ATOM 669 O O . ALA A 1 88 ? -11.785 -3.612 10.797 1.00 93.75 88 ALA A O 1
ATOM 670 N N . PRO A 1 89 ? -12.855 -4.928 9.314 1.00 93.12 89 PRO A N 1
ATOM 671 C CA . PRO A 1 89 ? -13.755 -5.493 10.321 1.00 93.12 89 PRO A CA 1
ATOM 672 C C . PRO A 1 89 ? -13.006 -6.239 11.432 1.00 93.12 89 PRO A C 1
ATOM 674 O O . PRO A 1 89 ? -13.292 -6.045 12.612 1.00 93.12 89 PRO A O 1
ATOM 677 N N . SER A 1 90 ? -12.007 -7.048 11.060 1.00 92.94 90 SER A N 1
ATOM 678 C CA . SER A 1 90 ? -11.195 -7.806 12.018 1.00 92.94 90 SER A CA 1
ATOM 679 C C . SER A 1 90 ? -10.317 -6.885 12.861 1.00 92.94 90 SER A C 1
ATOM 681 O O . SER A 1 90 ? -10.255 -7.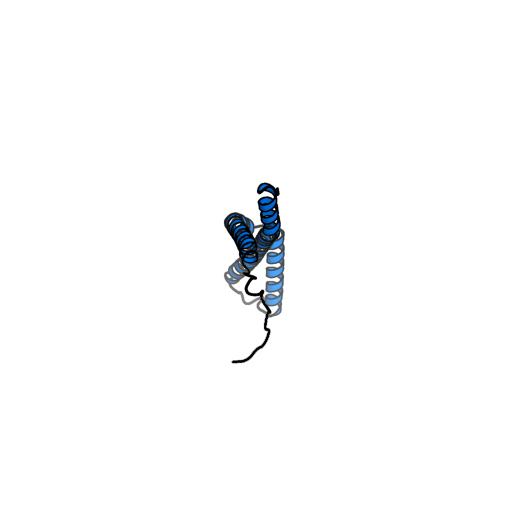043 14.077 1.00 92.94 90 SER A O 1
ATOM 683 N N . ALA A 1 91 ? -9.662 -5.904 12.236 1.00 91.12 91 ALA A N 1
ATOM 684 C CA . ALA A 1 91 ? -8.791 -4.963 12.936 1.00 91.12 91 ALA A CA 1
ATOM 685 C C . ALA A 1 91 ? -9.567 -4.088 13.934 1.00 91.12 91 ALA A C 1
ATOM 687 O O . ALA A 1 91 ? -9.101 -3.854 15.046 1.00 91.12 91 ALA A O 1
ATOM 688 N N . PHE A 1 92 ? -10.772 -3.643 13.563 1.00 90.69 92 PHE A N 1
ATOM 689 C CA . PHE A 1 92 ? -11.644 -2.891 14.463 1.00 90.69 92 PHE A CA 1
ATOM 690 C C . PHE A 1 92 ? -12.080 -3.735 15.665 1.00 90.69 92 PHE A C 1
ATOM 692 O O . PHE A 1 92 ? -11.969 -3.284 16.803 1.00 90.69 92 PHE A O 1
ATOM 699 N N . ALA A 1 93 ? -12.529 -4.972 15.428 1.00 89.81 93 ALA A N 1
ATOM 700 C CA . ALA A 1 93 ? -12.950 -5.871 16.499 1.00 89.81 93 ALA A CA 1
ATOM 701 C C . ALA A 1 93 ? -11.809 -6.172 17.485 1.00 89.81 93 ALA A C 1
ATOM 703 O O . ALA A 1 93 ? -12.022 -6.143 18.695 1.00 89.81 93 ALA A O 1
ATOM 704 N N . GLN A 1 94 ? -10.597 -6.408 16.975 1.00 90.25 94 GLN A N 1
ATOM 705 C CA . GLN A 1 94 ? -9.408 -6.641 17.797 1.00 90.25 94 GLN A CA 1
ATOM 706 C C . GLN A 1 94 ? -9.054 -5.425 18.657 1.00 90.25 94 GLN A C 1
ATOM 708 O O . GLN A 1 94 ? -8.766 -5.579 19.841 1.00 90.25 94 GLN A O 1
ATOM 713 N N . GLU A 1 95 ? -9.117 -4.218 18.094 1.00 88.88 95 GLU A N 1
ATOM 714 C CA . GLU A 1 95 ? -8.777 -3.001 18.834 1.00 88.88 95 GLU A CA 1
ATOM 715 C C . GLU A 1 95 ? -9.799 -2.688 19.933 1.00 88.88 95 GLU A C 1
ATOM 717 O O . GLU A 1 95 ? -9.420 -2.367 21.058 1.00 88.88 95 GLU A O 1
ATOM 722 N N . VAL A 1 96 ? -11.094 -2.862 19.655 1.00 87.19 96 VAL A N 1
ATOM 723 C CA . VAL A 1 96 ? -12.144 -2.719 20.677 1.00 87.19 96 VAL A CA 1
ATOM 724 C C . VAL A 1 96 ? -11.948 -3.736 21.808 1.00 87.19 96 VAL A C 1
ATOM 726 O O . VAL A 1 96 ? -12.082 -3.383 22.980 1.00 87.19 96 VAL A O 1
ATOM 729 N N . GLN A 1 97 ? -11.583 -4.980 21.482 1.00 87.25 97 GLN A N 1
ATOM 730 C CA . GLN A 1 97 ? -11.291 -6.011 22.484 1.00 87.25 97 GLN A CA 1
ATOM 731 C C . GLN A 1 97 ? -10.049 -5.675 23.318 1.00 87.25 97 GLN A C 1
ATOM 733 O O . GLN A 1 97 ? -10.086 -5.837 24.536 1.00 87.25 97 GLN A O 1
ATOM 738 N N . ARG A 1 98 ? -8.979 -5.162 22.698 1.00 88.25 98 ARG A N 1
ATOM 739 C CA . ARG A 1 98 ? -7.761 -4.725 23.398 1.00 88.25 98 ARG A CA 1
ATOM 740 C C . ARG A 1 98 ? -8.063 -3.607 24.397 1.00 88.25 98 ARG A C 1
ATOM 742 O O . ARG A 1 98 ? -7.689 -3.706 25.563 1.00 88.25 98 ARG A O 1
ATOM 749 N N . LEU A 1 99 ? -8.793 -2.581 23.961 1.00 86.31 99 LEU A N 1
ATOM 750 C CA . LEU A 1 99 ? -9.180 -1.450 24.810 1.00 86.31 99 LEU A CA 1
ATOM 751 C C . LEU A 1 99 ? -10.089 -1.887 25.971 1.00 86.31 99 LEU A C 1
ATOM 753 O O . LEU A 1 99 ? -9.931 -1.414 27.096 1.00 86.31 99 LEU A O 1
ATOM 757 N N . ALA A 1 100 ? -11.004 -2.833 25.730 1.00 83.25 100 ALA A N 1
ATOM 758 C CA . ALA A 1 100 ? -11.832 -3.414 26.786 1.00 83.25 100 ALA A CA 1
ATOM 759 C C . ALA A 1 100 ? -10.997 -4.200 27.816 1.00 83.25 100 ALA A C 1
ATOM 761 O O . ALA A 1 100 ? -11.222 -4.062 29.019 1.00 83.25 100 ALA A O 1
ATOM 762 N N . GLN A 1 101 ? -10.004 -4.977 27.366 1.00 83.31 101 GLN A N 1
ATOM 763 C CA . GLN A 1 101 ? -9.093 -5.716 28.248 1.00 83.31 101 GLN A CA 1
ATOM 764 C C . GLN A 1 101 ? -8.259 -4.769 29.124 1.00 83.31 101 GLN A C 1
ATOM 766 O O . GLN A 1 101 ? -8.180 -4.972 30.337 1.00 83.31 101 GLN A O 1
ATOM 771 N N . GLU A 1 102 ? -7.724 -3.685 28.558 1.00 80.06 102 GLU A N 1
ATOM 772 C CA . GLU A 1 102 ? -6.957 -2.667 29.295 1.00 80.06 102 GLU A CA 1
ATOM 773 C C . GLU A 1 102 ? -7.802 -1.943 30.355 1.00 80.06 102 GLU A C 1
ATOM 775 O O . GLU A 1 102 ? -7.358 -1.763 31.493 1.00 80.06 102 GLU A O 1
ATOM 780 N N . ALA A 1 103 ? -9.057 -1.612 30.034 1.00 72.31 103 ALA A N 1
ATOM 781 C CA . ALA A 1 103 ? -9.990 -1.004 30.982 1.00 72.31 103 ALA A CA 1
ATOM 782 C C . ALA A 1 103 ? -10.356 -1.939 32.154 1.00 72.31 103 ALA A C 1
ATOM 784 O O . ALA A 1 103 ? -10.619 -1.468 33.266 1.00 72.31 103 ALA A O 1
ATOM 785 N N . THR A 1 104 ? -10.362 -3.259 31.931 1.00 65.00 104 THR A N 1
ATOM 786 C CA . THR A 1 104 ? -10.589 -4.252 32.996 1.00 65.00 104 THR A CA 1
ATOM 787 C C . THR A 1 104 ? -9.334 -4.542 33.823 1.00 65.00 104 THR A C 1
ATOM 789 O O . THR A 1 104 ? -9.436 -4.639 35.044 1.00 65.00 104 THR A O 1
ATOM 792 N N . ALA A 1 105 ? -8.147 -4.579 33.206 1.00 61.75 105 ALA A N 1
ATOM 793 C CA . ALA A 1 105 ? -6.876 -4.822 33.895 1.00 61.75 105 ALA A CA 1
ATOM 794 C C . ALA A 1 105 ? -6.492 -3.682 34.858 1.00 61.75 105 ALA A C 1
ATOM 796 O O . ALA A 1 105 ? -5.937 -3.932 35.927 1.00 61.75 105 ALA A O 1
ATOM 797 N N . SER A 1 106 ? -6.864 -2.435 34.541 1.00 54.91 106 SER A N 1
ATOM 798 C CA . SER A 1 106 ? -6.656 -1.278 35.426 1.00 54.91 106 SER A CA 1
ATOM 799 C C . SER A 1 106 ? -7.460 -1.337 36.739 1.00 54.91 106 SER A C 1
ATOM 801 O O . SER A 1 106 ? -7.147 -0.582 37.659 1.00 54.91 106 SER A O 1
ATOM 803 N N . LYS A 1 107 ? -8.493 -2.189 36.854 1.00 56.56 107 LYS A N 1
ATOM 804 C CA . LYS A 1 107 ? -9.344 -2.298 38.060 1.00 56.56 107 LYS A CA 1
ATOM 805 C C . LYS A 1 107 ? -8.911 -3.402 39.035 1.00 56.56 107 LYS A C 1
ATOM 807 O O . LYS A 1 107 ? -9.478 -3.501 40.118 1.00 56.56 107 LYS A O 1
ATOM 812 N N . THR A 1 108 ? -7.894 -4.189 38.697 1.00 41.88 108 THR A N 1
ATOM 813 C CA . THR A 1 108 ? -7.309 -5.236 39.553 1.00 41.88 108 THR A CA 1
ATOM 814 C C . THR A 1 108 ? -5.874 -4.880 39.938 1.00 41.88 108 THR A C 1
ATOM 816 O O . THR A 1 108 ? -4.932 -5.587 39.600 1.00 41.88 108 THR A O 1
ATOM 819 N N . SER A 1 109 ? -5.698 -3.773 40.661 1.00 38.25 109 SER A N 1
ATOM 820 C CA . SER A 1 109 ? -4.572 -3.642 41.591 1.00 38.25 109 SER A CA 1
ATOM 821 C C . SER A 1 109 ? -5.115 -3.916 42.995 1.00 38.25 109 SER A C 1
ATOM 823 O O . SER A 1 109 ? -5.950 -3.139 43.469 1.00 38.25 109 SER A O 1
ATOM 825 N N . PRO A 1 110 ? -4.732 -5.016 43.667 1.00 42.72 110 PRO A N 1
ATOM 826 C CA . PRO A 1 110 ? -5.090 -5.220 45.057 1.00 42.72 110 PRO A CA 1
ATOM 827 C C . PRO A 1 110 ? -4.201 -4.312 45.912 1.00 42.72 110 PRO A C 1
ATOM 829 O O . PRO A 1 110 ? -3.089 -4.670 46.283 1.00 42.72 110 PRO A O 1
ATOM 832 N N . SER A 1 111 ? -4.695 -3.120 46.239 1.00 45.41 111 SER A N 1
ATOM 833 C CA . SER A 1 111 ? -4.247 -2.416 47.440 1.00 45.41 111 SER A CA 1
ATOM 834 C C . SER A 1 111 ? -5.112 -2.896 48.598 1.00 45.41 111 SER A C 1
ATOM 836 O O . SER A 1 111 ? -6.280 -2.519 48.647 1.00 45.41 111 SER A O 1
ATOM 838 N N . THR A 1 112 ? -4.568 -3.731 49.491 1.00 42.41 112 THR A N 1
ATOM 839 C CA . THR A 1 112 ? -4.800 -3.728 50.956 1.00 42.41 112 THR A CA 1
ATOM 840 C C . THR A 1 112 ? -3.990 -4.858 51.605 1.00 42.41 112 THR A C 1
ATOM 842 O O . THR A 1 112 ? -4.429 -6.003 51.654 1.00 42.41 112 THR A O 1
ATOM 845 N N . SER A 1 113 ? -2.834 -4.517 52.168 1.00 40.69 113 SER A N 1
ATOM 846 C CA . SER A 1 113 ? -2.387 -5.090 53.441 1.00 40.69 113 SER A CA 1
ATOM 847 C C . SER A 1 113 ? -1.565 -4.035 54.174 1.00 40.69 113 SER A C 1
ATOM 849 O O . SER A 1 113 ? -0.345 -4.093 54.192 1.00 40.69 113 SER A O 1
ATOM 851 N N . ASP A 1 114 ? -2.252 -3.022 54.689 1.00 50.31 114 ASP A N 1
ATOM 852 C CA . ASP A 1 114 ? -1.914 -2.399 55.969 1.00 50.31 114 ASP A CA 1
ATOM 853 C C . ASP A 1 114 ? -3.142 -1.606 56.417 1.00 50.31 114 ASP A C 1
ATOM 855 O O . ASP A 1 114 ? -3.606 -0.704 55.714 1.00 50.31 114 ASP A O 1
ATOM 859 N N . PRO A 1 115 ? -3.749 -2.011 57.540 1.00 46.44 115 PRO A N 1
ATOM 860 C CA . PRO A 1 115 ? -3.460 -1.241 58.741 1.00 46.44 115 PRO A CA 1
ATOM 861 C C . PRO A 1 115 ? -3.408 -2.120 59.996 1.00 46.44 115 PRO A C 1
ATOM 863 O O . PRO A 1 115 ? -4.318 -2.902 60.228 1.00 46.44 115 PRO A O 1
ATOM 866 N N . LEU A 1 116 ? -2.376 -1.955 60.826 1.00 38.91 116 LEU A N 1
ATOM 867 C CA . LEU A 1 116 ? -2.470 -1.779 62.285 1.00 38.91 116 LEU A CA 1
ATOM 868 C C . LEU A 1 116 ? -1.043 -1.647 62.849 1.00 38.91 116 LEU A C 1
ATOM 870 O O . LEU A 1 116 ? -0.433 -2.605 63.318 1.00 38.91 116 LEU A O 1
ATOM 874 N N . ASN A 1 117 ? -0.513 -0.422 62.840 1.00 50.81 117 ASN A N 1
ATOM 875 C CA . ASN A 1 117 ? 0.500 -0.054 63.822 1.00 50.81 117 ASN A CA 1
ATOM 876 C C . ASN A 1 117 ? -0.190 0.037 65.185 1.00 50.81 117 ASN A C 1
ATOM 878 O O . ASN A 1 117 ? -0.990 0.945 65.386 1.00 50.81 117 ASN A O 1
ATOM 882 N N . LEU A 1 118 ? 0.145 -0.879 66.089 1.00 46.56 118 LEU A N 1
ATOM 883 C CA . LEU A 1 118 ? 0.083 -0.709 67.540 1.00 46.56 118 LEU A CA 1
ATOM 884 C C . LEU A 1 118 ? 1.130 -1.656 68.140 1.00 46.56 118 LEU A C 1
ATOM 886 O O . LEU A 1 118 ? 0.834 -2.784 68.522 1.00 46.56 118 LEU A O 1
ATOM 890 N N . THR A 1 119 ? 2.376 -1.192 68.229 1.00 56.81 119 THR A N 1
ATOM 891 C CA . THR A 1 119 ? 3.180 -1.591 69.393 1.00 56.81 119 THR A CA 1
ATOM 892 C C . THR A 1 119 ? 2.665 -0.793 70.591 1.00 56.81 119 THR A C 1
ATOM 894 O O . THR A 1 119 ? 2.400 0.407 70.470 1.00 56.81 119 THR A O 1
ATOM 897 N N . PRO A 1 120 ? 2.467 -1.449 71.740 1.00 48.34 120 PRO A N 1
ATOM 898 C CA . PRO A 1 120 ? 3.187 -0.991 72.922 1.00 48.34 120 PRO A CA 1
ATOM 899 C C . PRO A 1 120 ? 3.816 -2.140 73.728 1.00 48.34 120 PRO A C 1
ATOM 901 O O . PRO A 1 120 ? 3.315 -3.257 73.786 1.00 48.34 120 PRO A O 1
ATOM 904 N N . LYS A 1 121 ? 4.951 -1.796 74.342 1.00 51.16 121 LYS A N 1
ATOM 905 C CA . LYS A 1 121 ? 5.771 -2.530 75.319 1.00 51.16 121 LYS A CA 1
ATOM 906 C C . LYS A 1 121 ? 4.957 -3.195 76.445 1.00 51.16 121 LYS A C 1
ATOM 908 O O . LYS A 1 121 ? 4.027 -2.562 76.928 1.00 51.16 121 LYS A O 1
ATOM 913 N N . ASP A 1 122 ? 5.388 -4.357 76.950 1.00 44.47 122 ASP A N 1
ATOM 914 C CA . ASP A 1 122 ? 6.089 -4.499 78.251 1.00 44.47 122 ASP A CA 1
ATOM 915 C C . ASP A 1 122 ? 6.266 -5.980 78.688 1.00 44.47 122 ASP A C 1
ATOM 917 O O . ASP A 1 122 ? 5.343 -6.782 78.605 1.00 44.47 122 ASP A O 1
ATOM 921 N N . ASN A 1 123 ? 7.500 -6.293 79.103 1.00 41.84 123 ASN A N 1
ATOM 922 C CA . ASN A 1 123 ? 7.978 -7.215 80.149 1.00 41.84 123 ASN A CA 1
ATOM 923 C C . ASN A 1 123 ? 7.113 -8.394 80.675 1.00 41.84 123 ASN A C 1
ATOM 925 O O . ASN A 1 123 ? 6.106 -8.187 81.352 1.00 41.84 123 ASN A O 1
ATOM 929 N N . SER A 1 124 ? 7.645 -9.622 80.561 1.00 46.00 124 SER A N 1
ATOM 930 C CA . SER A 1 124 ? 7.835 -10.601 81.662 1.00 46.00 124 SER A CA 1
ATOM 931 C C . SER A 1 124 ? 8.796 -11.713 81.240 1.00 46.00 124 SER A C 1
ATOM 933 O O . SER A 1 124 ? 8.717 -12.130 80.062 1.00 46.00 124 SER A O 1
#

Organism: NCBI:txid2608984

InterPro domains:
  IPR019301 Flagellar protein FlgJ, N-terminal [PF10135] (41-86)